Protein AF-A0A182YHD6-F1 (afdb_monomer_lite)

pLDDT: mean 73.39, std 12.32, range [51.72, 91.38]

Radius of gyration: 19.88 Å; chains: 1; bounding box: 38×27×54 Å

Secondary structure (DSSP, 8-state):
-HHHHHHHHHHH---TTS--SS--HHHHHHHHHHHHHHHHHHHHHHHHHHHHHHHHH-PPTTSPPP-HHHH--

Organism: Anopheles stephensi (NCBI:txid30069)

Structure (mmCIF, N/CA/C/O backbone):
data_AF-A0A182YHD6-F1
#
_entry.id   AF-A0A182YHD6-F1
#
loop_
_atom_site.group_PDB
_atom_site.id
_atom_site.type_symbol
_atom_site.label_atom_id
_atom_site.label_alt_id
_atom_site.label_comp_id
_atom_site.label_asym_id
_atom_site.label_entity_id
_atom_site.label_seq_id
_atom_site.pdbx_PDB_ins_code
_atom_site.Cartn_x
_atom_site.Cartn_y
_atom_site.Cartn_z
_atom_site.occupancy
_atom_site.B_iso_or_equiv
_atom_site.auth_seq_id
_atom_site.auth_comp_id
_atom_site.auth_asym_id
_atom_site.auth_atom_id
_atom_site.pdbx_PDB_model_num
ATOM 1 N N . LEU A 1 1 ? 1.344 -15.000 4.277 1.00 52.75 1 LEU A N 1
ATOM 2 C CA . LEU A 1 1 ? 0.751 -15.921 5.280 1.00 52.75 1 LEU A CA 1
ATOM 3 C C . LEU A 1 1 ? 1.377 -15.746 6.663 1.00 52.75 1 LEU A C 1
ATOM 5 O O . LEU A 1 1 ? 0.643 -15.393 7.570 1.00 52.75 1 LEU A O 1
ATOM 9 N N . ILE A 1 2 ? 2.704 -15.857 6.819 1.00 55.66 2 ILE A N 1
ATOM 10 C CA . ILE A 1 2 ? 3.391 -15.653 8.116 1.00 55.66 2 ILE A CA 1
ATOM 11 C C . ILE A 1 2 ? 3.146 -14.249 8.694 1.00 55.66 2 ILE A C 1
ATOM 13 O O . ILE A 1 2 ? 2.802 -14.124 9.862 1.00 55.66 2 ILE A O 1
ATOM 17 N N . VAL A 1 3 ? 3.211 -13.204 7.861 1.00 57.34 3 VAL A N 1
ATOM 18 C CA . VAL A 1 3 ? 2.931 -11.823 8.294 1.00 57.34 3 VAL A CA 1
ATOM 19 C C . VAL A 1 3 ? 1.479 -11.654 8.744 1.00 57.34 3 VAL A C 1
ATOM 21 O O . VAL A 1 3 ? 1.244 -11.007 9.746 1.00 57.34 3 VAL A O 1
ATOM 24 N N . PHE A 1 4 ? 0.501 -12.274 8.074 1.00 51.72 4 PHE A N 1
ATOM 25 C CA . PHE A 1 4 ? -0.913 -12.154 8.455 1.00 51.72 4 PHE A CA 1
ATOM 26 C C . PHE A 1 4 ? -1.209 -12.879 9.775 1.00 51.72 4 PHE A C 1
ATOM 28 O O . PHE A 1 4 ? -1.933 -12.350 10.611 1.00 51.72 4 PHE A O 1
ATOM 35 N N . THR A 1 5 ? -0.598 -14.047 10.005 1.00 64.88 5 THR A N 1
ATOM 36 C CA . THR A 1 5 ? -0.716 -14.771 11.279 1.00 64.88 5 THR A CA 1
ATOM 37 C C . THR A 1 5 ? 0.000 -14.039 12.414 1.00 64.88 5 THR A C 1
ATOM 39 O O . THR A 1 5 ? -0.596 -13.851 13.469 1.00 64.88 5 THR A O 1
ATOM 42 N N . ALA A 1 6 ? 1.228 -13.555 12.198 1.00 62.78 6 ALA A N 1
ATOM 43 C CA . ALA A 1 6 ? 1.989 -12.805 13.202 1.00 62.78 6 ALA A CA 1
ATOM 44 C C . ALA A 1 6 ? 1.287 -11.492 13.577 1.00 62.78 6 ALA A C 1
ATOM 46 O O . ALA A 1 6 ? 1.108 -11.176 14.745 1.00 62.78 6 ALA A O 1
ATOM 47 N N . LEU A 1 7 ? 0.768 -10.782 12.579 1.00 60.66 7 LEU A N 1
ATOM 48 C CA . LEU A 1 7 ? 0.061 -9.519 12.747 1.00 60.66 7 LEU A CA 1
ATOM 49 C C . LEU A 1 7 ? -1.345 -9.692 13.349 1.00 60.66 7 LEU A C 1
ATOM 51 O O . LEU A 1 7 ? -1.881 -8.738 13.913 1.00 60.66 7 LEU A O 1
ATOM 55 N N . ARG A 1 8 ? -1.938 -10.889 13.233 1.00 69.06 8 ARG A N 1
ATOM 56 C CA . ARG A 1 8 ? -3.179 -11.288 13.916 1.00 69.06 8 ARG A CA 1
ATOM 57 C C . ARG A 1 8 ? -2.926 -11.686 15.370 1.00 69.06 8 ARG A C 1
ATOM 59 O O . ARG A 1 8 ? -3.791 -11.439 16.199 1.00 69.06 8 ARG A O 1
ATOM 66 N N . LEU A 1 9 ? -1.761 -12.254 15.684 1.00 61.25 9 LEU A N 1
ATOM 67 C CA . LEU A 1 9 ? -1.358 -12.558 17.060 1.00 61.25 9 LEU A CA 1
ATOM 68 C C . LEU A 1 9 ? -0.935 -11.286 17.818 1.00 61.25 9 LEU A C 1
ATOM 70 O O . LEU A 1 9 ? -1.409 -11.073 18.929 1.00 61.25 9 LEU A O 1
ATOM 74 N N . GLU A 1 10 ? -0.206 -10.369 17.178 1.00 66.31 10 GLU A N 1
ATOM 75 C CA . GLU A 1 10 ? 0.173 -9.063 17.753 1.00 66.31 10 GLU A CA 1
ATOM 76 C C . GLU A 1 10 ? -1.051 -8.168 18.051 1.00 66.31 10 GLU A C 1
ATOM 78 O O . GLU A 1 10 ? -1.084 -7.421 19.024 1.00 66.31 10 GLU A O 1
ATOM 83 N N . VAL A 1 11 ? -2.109 -8.260 17.232 1.00 63.75 11 VAL A N 1
ATOM 84 C CA . VAL A 1 11 ? -3.374 -7.535 17.467 1.00 63.75 11 VAL A CA 1
ATOM 85 C C . VAL A 1 11 ? -4.127 -8.064 18.696 1.00 63.75 11 VAL A C 1
ATOM 87 O O . VAL A 1 11 ? -4.882 -7.310 19.313 1.00 63.75 11 VAL A O 1
ATOM 90 N N . LEU A 1 12 ? -3.917 -9.325 19.086 1.00 62.97 12 LEU A N 1
ATOM 91 C CA . LEU A 1 12 ? -4.549 -9.912 20.271 1.00 62.97 12 LEU A CA 1
ATOM 92 C C . LEU A 1 12 ? -3.765 -9.646 21.565 1.00 62.97 12 LEU A C 1
ATOM 94 O O . LEU A 1 12 ? -4.355 -9.720 22.643 1.00 62.97 12 LEU A O 1
ATOM 98 N N . GLU A 1 13 ? -2.491 -9.257 21.476 1.00 62.91 13 GLU A N 1
ATOM 99 C CA . GLU A 1 13 ? -1.612 -8.994 22.625 1.00 62.91 13 GLU A CA 1
ATOM 100 C C . GLU A 1 13 ? -1.499 -7.495 22.961 1.00 62.91 13 GLU A C 1
ATOM 102 O O . GLU A 1 13 ? -0.458 -6.966 23.342 1.00 62.91 13 GLU A O 1
ATOM 107 N N . SER A 1 14 ? -2.610 -6.766 22.848 1.00 55.22 14 SER A N 1
ATOM 108 C CA . SER A 1 14 ? -2.676 -5.409 23.390 1.00 55.22 14 SER A CA 1
ATOM 109 C C . SER A 1 14 ? -2.751 -5.467 24.925 1.00 55.22 14 SER A C 1
ATOM 111 O O . SER A 1 14 ? -3.627 -6.164 25.451 1.00 55.22 14 SER A O 1
ATOM 113 N N . PRO A 1 15 ? -1.927 -4.709 25.683 1.00 53.66 15 PRO A N 1
ATOM 114 C CA . PRO A 1 15 ? -2.109 -4.515 27.120 1.00 53.66 15 PRO A CA 1
ATOM 115 C C . PRO A 1 15 ? -3.411 -3.735 27.372 1.00 53.66 15 PRO A C 1
ATOM 117 O O . PRO A 1 15 ? -3.443 -2.519 27.582 1.00 53.66 15 PRO A O 1
ATOM 120 N N . LYS A 1 16 ? -4.517 -4.483 27.369 1.00 56.22 16 LYS A N 1
ATOM 121 C CA . LYS A 1 16 ? -5.921 -4.080 27.545 1.00 56.22 16 LYS A CA 1
ATOM 122 C C . LYS A 1 16 ? -6.214 -3.453 28.921 1.00 56.22 16 LYS A C 1
ATOM 124 O O . LYS A 1 16 ? -7.364 -3.163 29.234 1.00 56.22 16 LYS A O 1
ATOM 129 N N . SER A 1 17 ? -5.192 -3.221 29.745 1.00 55.56 17 SER A N 1
ATOM 130 C CA . SER A 1 17 ? -5.305 -2.753 31.128 1.00 55.56 17 SER A CA 1
ATOM 131 C C . SER A 1 17 ? -5.097 -1.246 31.326 1.00 55.56 17 SER A C 1
ATOM 133 O O . SER A 1 17 ? -5.486 -0.745 32.376 1.00 55.56 17 SER A O 1
ATOM 135 N N . ARG A 1 18 ? -4.553 -0.483 30.356 1.00 57.31 18 ARG A N 1
ATOM 136 C CA . ARG A 1 18 ? -4.307 0.974 30.545 1.00 57.31 18 ARG A CA 1
ATOM 137 C C . ARG A 1 18 ? -5.199 1.938 29.756 1.00 57.31 18 ARG A C 1
ATOM 139 O O . ARG A 1 18 ? -5.318 3.085 30.165 1.00 57.31 18 ARG A O 1
ATOM 146 N N . GLN A 1 19 ? -5.870 1.513 28.684 1.00 55.84 19 GLN A N 1
ATOM 147 C CA . GLN A 1 19 ? -6.673 2.417 27.830 1.00 55.84 19 GLN A CA 1
ATOM 148 C C . GLN A 1 19 ? -8.192 2.183 27.913 1.00 55.84 19 GLN A C 1
ATOM 150 O O . GLN A 1 19 ? -8.948 2.416 26.971 1.00 55.84 19 GLN A O 1
ATOM 155 N N . ALA A 1 20 ? -8.673 1.714 29.063 1.00 54.16 20 ALA A N 1
ATOM 156 C CA . ALA A 1 20 ? -10.099 1.521 29.324 1.00 54.16 20 ALA A CA 1
ATOM 157 C C . ALA A 1 20 ? -10.772 2.736 29.992 1.00 54.16 20 ALA A C 1
ATOM 159 O O . ALA A 1 20 ? -11.768 2.572 30.689 1.00 54.16 20 ALA A O 1
ATOM 160 N N . LYS A 1 21 ? -10.272 3.958 29.779 1.00 54.94 21 LYS A N 1
ATOM 161 C CA . LYS A 1 21 ? -10.975 5.177 30.197 1.00 54.94 21 LYS A CA 1
ATOM 162 C C . LYS A 1 21 ? -11.464 5.913 28.946 1.00 54.94 21 LYS A C 1
ATOM 164 O O . LYS A 1 21 ? -10.667 6.498 28.233 1.00 54.94 21 LYS A O 1
ATOM 169 N N . MET A 1 22 ? -12.782 5.876 28.718 1.00 57.00 22 MET A N 1
ATOM 170 C CA . MET A 1 22 ? -13.552 6.777 27.833 1.00 57.00 22 MET A CA 1
ATOM 171 C C . MET A 1 22 ? -13.697 6.435 26.334 1.00 57.00 22 MET A C 1
ATOM 173 O O . MET A 1 22 ? -13.755 7.342 25.512 1.00 57.00 22 MET A O 1
ATOM 177 N N . LEU A 1 23 ? -13.875 5.166 25.947 1.00 60.88 23 LEU A N 1
ATOM 178 C CA . LEU A 1 23 ? -14.405 4.847 24.606 1.00 60.88 23 LEU A CA 1
ATOM 179 C C . LEU A 1 23 ? -15.671 3.994 24.717 1.00 60.88 23 LEU A C 1
ATOM 181 O O . LEU A 1 23 ? -15.628 2.902 25.287 1.00 60.88 23 LEU A O 1
ATOM 185 N N . SER A 1 24 ? -16.779 4.504 24.163 1.00 69.69 24 SER A N 1
ATOM 186 C CA . SER A 1 24 ? -18.041 3.768 24.024 1.00 69.69 24 SER A CA 1
ATOM 187 C C . SER A 1 24 ? -17.793 2.454 23.267 1.00 69.69 24 SER A C 1
ATOM 189 O O . SER A 1 24 ? -17.043 2.462 22.284 1.00 69.69 24 SER A O 1
ATOM 191 N N . PRO A 1 25 ? -18.385 1.323 23.694 1.00 69.81 25 PRO A N 1
ATOM 192 C CA . PRO A 1 25 ? -18.132 0.007 23.104 1.00 69.81 25 PRO A CA 1
ATOM 193 C C . PRO A 1 25 ? -18.331 -0.023 21.580 1.00 69.81 25 PRO A C 1
ATOM 195 O O . PRO A 1 25 ? -17.521 -0.625 20.880 1.00 69.81 25 PRO A O 1
ATOM 198 N N . GLY A 1 26 ? -19.305 0.727 21.049 1.00 73.31 26 GLY A N 1
ATOM 199 C CA . GLY A 1 26 ? -19.540 0.813 19.602 1.00 73.31 26 GLY A CA 1
ATOM 200 C C . GLY A 1 26 ? -18.454 1.561 18.814 1.00 73.31 26 GLY A C 1
ATOM 201 O O . GLY A 1 26 ? -18.295 1.334 17.618 1.00 73.31 26 GLY A O 1
ATOM 202 N N . VAL A 1 27 ? -17.672 2.437 19.455 1.00 76.56 27 VAL A N 1
ATOM 203 C CA . VAL A 1 27 ? -16.561 3.156 18.801 1.00 76.56 27 VAL A CA 1
ATOM 204 C C . VAL A 1 27 ? -15.337 2.249 18.658 1.00 76.56 27 VAL A C 1
ATOM 206 O O . VAL A 1 27 ? -14.658 2.295 17.635 1.00 76.56 27 VAL A O 1
ATOM 209 N N . LYS A 1 28 ? -15.082 1.374 19.639 1.00 75.19 28 LYS A N 1
ATOM 210 C CA . LYS A 1 28 ? -13.962 0.418 19.582 1.00 75.19 28 LYS A CA 1
ATOM 211 C C . LYS A 1 28 ? -14.117 -0.587 18.444 1.00 75.19 28 LYS A C 1
ATOM 213 O O . LYS A 1 28 ? -13.145 -0.866 17.751 1.00 75.19 28 LYS A O 1
ATOM 218 N N . GLU A 1 29 ? -15.330 -1.090 18.240 1.00 82.69 29 GLU A N 1
ATOM 219 C CA . GLU A 1 29 ? -15.629 -2.049 17.174 1.00 82.69 29 GLU A CA 1
ATOM 220 C 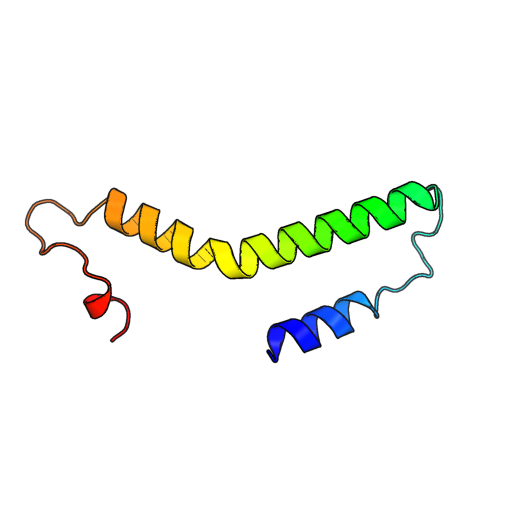C . GLU A 1 29 ? -15.398 -1.439 15.786 1.00 82.69 29 GLU A C 1
ATOM 222 O O . GLU A 1 29 ? -14.678 -2.002 14.963 1.00 82.69 29 GLU A O 1
ATOM 227 N N . ARG A 1 30 ? -15.905 -0.221 15.560 1.00 82.94 30 ARG A N 1
ATOM 228 C CA . ARG A 1 30 ? -15.722 0.501 14.292 1.00 82.94 30 ARG A CA 1
ATOM 229 C C . ARG A 1 30 ? -14.252 0.799 13.998 1.00 82.94 30 ARG A C 1
ATOM 231 O O . ARG A 1 30 ? -13.817 0.626 12.864 1.00 82.94 30 ARG A O 1
ATOM 238 N N . ILE A 1 31 ? -13.481 1.214 15.006 1.00 86.56 31 ILE A N 1
ATOM 239 C CA . ILE A 1 31 ? -12.040 1.468 14.850 1.00 86.56 31 ILE A CA 1
ATOM 240 C C . ILE A 1 31 ? -11.294 0.176 14.504 1.00 86.56 31 ILE A C 1
ATOM 242 O O . ILE A 1 31 ? -10.415 0.216 13.647 1.00 86.56 31 ILE A O 1
ATOM 246 N N . GLY A 1 32 ? -11.658 -0.956 15.116 1.00 85.19 32 GLY A N 1
ATOM 247 C CA . GLY A 1 32 ? -11.078 -2.262 14.792 1.00 85.19 32 GLY A CA 1
ATOM 248 C C . GLY A 1 32 ? -11.264 -2.630 13.319 1.00 85.19 32 GLY A C 1
ATOM 249 O O . GLY A 1 32 ? -10.284 -2.911 12.631 1.00 85.19 32 GLY A O 1
ATOM 250 N N . VAL A 1 33 ? -12.496 -2.518 12.813 1.00 88.69 33 VAL A N 1
ATOM 251 C CA . VAL A 1 33 ? -12.819 -2.802 11.403 1.00 88.69 33 VAL A CA 1
ATOM 252 C C . VAL A 1 33 ? -12.038 -1.890 10.455 1.00 88.69 33 VAL A C 1
ATOM 254 O O . VAL A 1 33 ? -11.429 -2.363 9.497 1.00 88.69 33 VAL A O 1
ATOM 257 N N . VAL A 1 34 ? -11.999 -0.582 10.731 1.00 90.19 34 VAL A N 1
ATOM 258 C CA . VAL A 1 34 ? -11.240 0.369 9.902 1.00 90.19 34 VAL A CA 1
ATOM 259 C C . VAL A 1 34 ? -9.751 0.022 9.901 1.00 90.19 34 VAL A C 1
ATOM 261 O O . VAL A 1 34 ? -9.127 0.019 8.840 1.00 90.19 34 VAL A O 1
ATOM 264 N N . PHE A 1 35 ? -9.180 -0.328 11.055 1.00 88.81 35 PHE A N 1
ATOM 265 C CA . PHE A 1 35 ? -7.773 -0.717 11.151 1.00 88.81 35 PHE A CA 1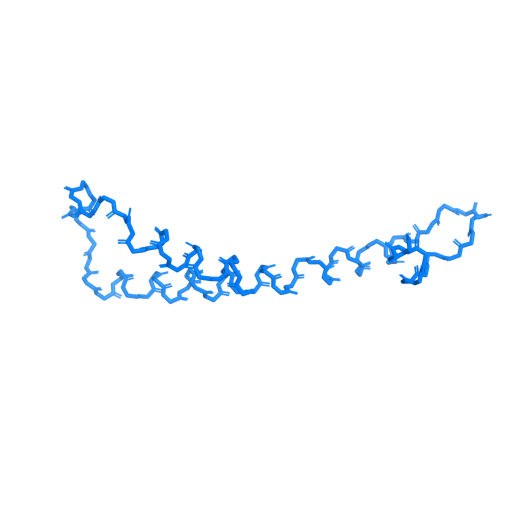
ATOM 266 C C . PHE A 1 35 ? -7.444 -1.956 10.315 1.00 88.81 35 PHE A C 1
ATOM 268 O O . PHE A 1 35 ? -6.407 -1.982 9.650 1.00 88.81 35 PHE A O 1
ATOM 275 N N . GLU A 1 36 ? -8.307 -2.970 10.321 1.00 85.69 36 GLU A N 1
ATOM 276 C CA . GLU A 1 36 ? -8.111 -4.186 9.525 1.00 85.69 36 GLU A CA 1
ATOM 277 C C . GLU A 1 36 ? -8.205 -3.918 8.020 1.00 85.69 36 GLU A C 1
ATOM 279 O O . GLU A 1 36 ? -7.367 -4.402 7.248 1.00 85.69 36 GLU A O 1
ATOM 284 N N . VAL A 1 37 ? -9.169 -3.094 7.602 1.00 91.38 37 VAL A N 1
ATOM 285 C CA . VAL A 1 37 ? -9.328 -2.691 6.197 1.00 91.38 37 VAL A CA 1
ATOM 286 C C . VAL A 1 37 ? -8.107 -1.906 5.726 1.00 91.38 37 VAL A C 1
ATOM 288 O O . VAL A 1 37 ? -7.539 -2.223 4.678 1.00 91.38 37 VAL A O 1
ATOM 291 N N . VAL A 1 38 ? -7.651 -0.929 6.513 1.00 91.12 38 VAL A N 1
ATOM 292 C CA . VAL A 1 38 ? -6.463 -0.122 6.197 1.00 91.12 38 VAL A CA 1
ATOM 293 C C . VAL A 1 38 ? -5.223 -1.010 6.113 1.00 91.12 38 VAL A C 1
ATOM 295 O O . VAL A 1 38 ? -4.502 -0.965 5.118 1.00 91.12 38 VAL A O 1
ATOM 298 N N . LYS A 1 39 ? -5.000 -1.873 7.108 1.00 87.25 39 LYS A N 1
ATOM 299 C CA . LYS A 1 39 ? -3.870 -2.813 7.145 1.00 87.25 39 LYS A CA 1
ATOM 300 C C . LYS A 1 39 ? -3.841 -3.717 5.908 1.00 87.25 39 LYS A C 1
ATOM 302 O O . LYS A 1 39 ? -2.786 -3.880 5.298 1.00 87.25 39 LYS A O 1
ATOM 307 N N . THR A 1 40 ? -4.991 -4.252 5.505 1.00 88.56 40 THR A N 1
ATOM 308 C CA . THR A 1 40 ? -5.101 -5.110 4.314 1.00 88.56 40 THR A CA 1
ATOM 309 C C . THR A 1 40 ? -4.852 -4.318 3.030 1.00 88.56 40 THR A C 1
ATOM 311 O O . THR A 1 40 ? -4.088 -4.756 2.171 1.00 88.56 40 THR A O 1
ATOM 314 N N . SER A 1 41 ? -5.425 -3.119 2.929 1.00 90.00 41 SER A N 1
ATOM 315 C CA . SER A 1 41 ? -5.288 -2.250 1.756 1.00 90.00 41 SER A CA 1
ATOM 316 C C . SER A 1 41 ? -3.847 -1.794 1.550 1.00 90.00 41 SER A C 1
ATOM 318 O O . SER A 1 41 ? -3.352 -1.826 0.429 1.00 90.00 41 SER A O 1
ATOM 320 N N . PHE A 1 42 ? -3.135 -1.437 2.621 1.00 90.12 42 PHE A N 1
ATOM 321 C CA . PHE A 1 42 ? -1.711 -1.112 2.538 1.00 90.12 42 PHE A CA 1
ATOM 322 C C . PHE A 1 42 ? -0.869 -2.337 2.175 1.00 90.12 42 PHE A C 1
ATOM 324 O O . PHE A 1 42 ? 0.006 -2.230 1.322 1.00 90.12 42 PHE A O 1
ATOM 331 N N . HIS A 1 43 ? -1.140 -3.509 2.756 1.00 86.56 43 HIS A N 1
ATOM 332 C CA . HIS A 1 43 ? -0.347 -4.710 2.476 1.00 86.56 43 HIS A CA 1
ATOM 333 C C . HIS A 1 43 ? -0.412 -5.135 1.001 1.00 86.56 43 HIS A C 1
ATOM 335 O O . HIS A 1 43 ? 0.609 -5.498 0.424 1.00 86.56 43 HIS A O 1
ATOM 341 N N . TRP A 1 44 ? -1.593 -5.048 0.384 1.00 86.31 44 TRP A N 1
ATOM 342 C CA . TRP A 1 44 ? -1.784 -5.416 -1.022 1.00 86.31 44 TRP A CA 1
ATOM 343 C C . TRP A 1 44 ? -1.578 -4.251 -1.995 1.00 86.31 44 TRP A C 1
ATOM 345 O O . TRP A 1 44 ? -1.167 -4.474 -3.127 1.00 86.31 44 TRP A O 1
ATOM 355 N N . GLY A 1 45 ? -1.851 -3.014 -1.577 1.00 89.12 45 GLY A N 1
ATOM 356 C CA . GLY A 1 45 ? -1.855 -1.837 -2.448 1.00 89.12 45 GLY A CA 1
ATOM 357 C C . GLY A 1 45 ? -0.549 -1.044 -2.468 1.00 89.12 45 GLY A C 1
ATOM 358 O O . GLY A 1 45 ? -0.306 -0.318 -3.433 1.00 89.12 45 GLY A O 1
ATOM 359 N N . PHE A 1 46 ? 0.318 -1.185 -1.461 1.00 88.75 46 PHE A N 1
ATOM 360 C CA . PHE A 1 46 ? 1.541 -0.383 -1.363 1.00 88.75 46 PHE A CA 1
ATOM 361 C C . PHE A 1 46 ? 2.512 -0.642 -2.523 1.00 88.75 46 PHE A C 1
ATOM 363 O O . PHE A 1 46 ? 2.882 0.292 -3.234 1.00 88.75 46 PHE A O 1
ATOM 370 N N . ILE A 1 47 ? 2.870 -1.908 -2.762 1.00 89.06 47 ILE A N 1
ATOM 371 C CA . ILE A 1 47 ? 3.802 -2.291 -3.835 1.00 89.06 47 ILE A CA 1
ATOM 372 C C . ILE A 1 47 ? 3.240 -1.926 -5.225 1.00 89.06 47 ILE A C 1
ATOM 374 O O . ILE A 1 47 ? 3.946 -1.242 -5.968 1.00 89.06 47 ILE A O 1
ATOM 378 N N . PRO A 1 48 ? 1.983 -2.268 -5.590 1.00 87.75 48 PRO A N 1
ATOM 379 C CA . PRO A 1 48 ? 1.415 -1.862 -6.879 1.00 87.75 48 PRO A CA 1
ATOM 380 C C . PRO A 1 48 ? 1.399 -0.346 -7.100 1.00 87.75 48 PRO A C 1
ATOM 382 O O . PRO A 1 48 ? 1.703 0.121 -8.197 1.00 87.75 48 PRO A O 1
ATOM 385 N N . THR A 1 49 ? 1.086 0.432 -6.060 1.00 87.69 49 THR A N 1
ATOM 386 C CA . THR A 1 49 ? 1.031 1.899 -6.159 1.00 87.69 49 THR A CA 1
ATOM 387 C C . THR A 1 49 ? 2.418 2.496 -6.382 1.00 87.69 49 THR A C 1
ATOM 389 O O . THR A 1 49 ? 2.582 3.371 -7.235 1.00 87.69 49 THR A O 1
ATOM 392 N N . LEU A 1 50 ? 3.432 2.010 -5.659 1.00 87.31 50 LEU A N 1
ATOM 393 C CA . LEU A 1 50 ? 4.814 2.451 -5.853 1.00 87.31 50 LEU A CA 1
ATOM 394 C C . LEU A 1 50 ? 5.338 2.109 -7.246 1.00 87.31 50 LEU A C 1
ATOM 396 O O . LEU A 1 50 ? 5.975 2.950 -7.878 1.00 87.31 50 LEU A O 1
ATOM 400 N N . LEU A 1 51 ? 5.033 0.910 -7.743 1.00 85.94 51 LEU A N 1
ATOM 401 C CA . LEU A 1 51 ? 5.394 0.510 -9.100 1.00 85.94 51 LEU A CA 1
ATOM 402 C C . LEU A 1 51 ? 4.757 1.445 -10.127 1.00 85.94 51 LEU A C 1
ATOM 404 O O . LEU A 1 51 ? 5.457 1.980 -10.983 1.00 85.94 51 LEU A O 1
ATOM 408 N N . TYR A 1 52 ? 3.456 1.712 -10.004 1.00 85.25 52 TYR A N 1
ATOM 409 C CA . TYR A 1 52 ? 2.755 2.632 -10.897 1.00 85.25 52 TYR A CA 1
ATOM 410 C C . TYR A 1 52 ? 3.389 4.030 -10.916 1.00 85.25 52 TYR A C 1
ATOM 412 O O . TYR A 1 52 ? 3.617 4.590 -11.987 1.00 85.25 52 TYR A O 1
ATOM 420 N N . LEU A 1 53 ? 3.725 4.585 -9.748 1.00 86.69 53 LEU A N 1
ATOM 421 C CA . LEU A 1 53 ? 4.415 5.875 -9.643 1.00 86.69 53 LEU A CA 1
ATOM 422 C C . LEU A 1 53 ? 5.815 5.837 -10.274 1.00 86.69 53 LEU A C 1
ATOM 424 O O . LEU A 1 53 ? 6.179 6.776 -10.983 1.00 86.69 53 LEU A O 1
ATOM 428 N N . GLY A 1 54 ? 6.574 4.760 -10.055 1.00 83.19 54 GLY A N 1
ATOM 429 C CA . GLY A 1 54 ? 7.904 4.561 -10.634 1.00 83.19 54 GLY A CA 1
ATOM 430 C C . GLY A 1 54 ? 7.880 4.516 -12.163 1.00 83.19 54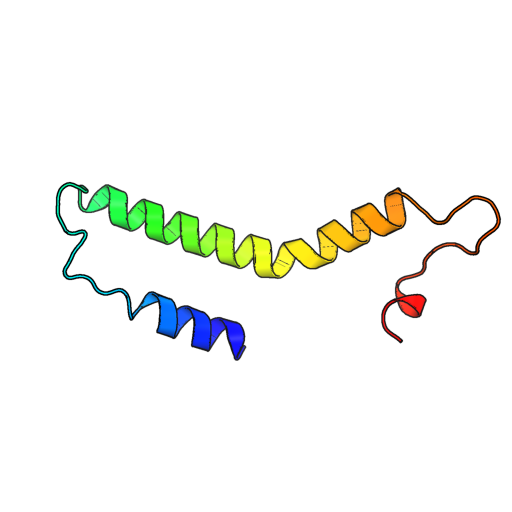 GLY A C 1
ATOM 431 O O . GLY A 1 54 ? 8.621 5.254 -12.810 1.00 83.19 54 GLY A O 1
ATOM 432 N N . PHE A 1 55 ? 6.974 3.730 -12.751 1.00 80.38 55 PHE A N 1
ATOM 433 C CA . PHE A 1 55 ? 6.809 3.670 -14.208 1.00 80.38 55 PHE A CA 1
ATOM 434 C C . PHE A 1 55 ? 6.241 4.969 -14.787 1.00 80.38 55 PHE A C 1
ATOM 436 O O . PHE A 1 55 ? 6.660 5.382 -15.865 1.00 80.38 55 PHE A O 1
ATOM 443 N N . ARG A 1 56 ? 5.321 5.642 -14.078 1.00 78.69 56 ARG A N 1
ATOM 444 C CA . ARG A 1 56 ? 4.733 6.911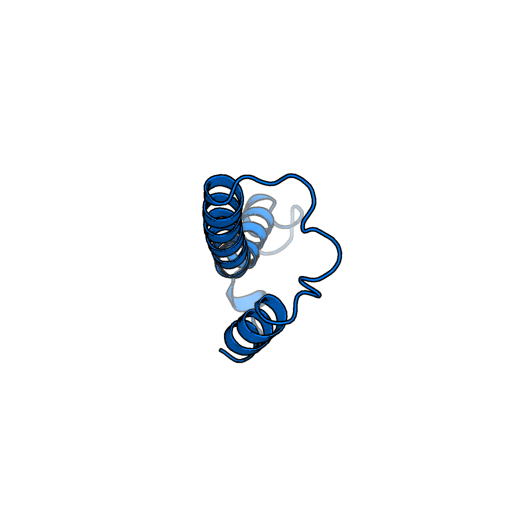 -14.533 1.00 78.69 56 ARG A CA 1
ATOM 445 C C . ARG A 1 56 ? 5.742 8.058 -14.540 1.00 78.69 56 ARG A C 1
ATOM 447 O O . ARG A 1 56 ? 5.673 8.899 -15.430 1.00 78.69 56 ARG A O 1
ATOM 454 N N . LYS A 1 57 ? 6.648 8.117 -13.557 1.00 81.19 57 LYS A N 1
ATOM 455 C CA . LYS A 1 57 ? 7.762 9.076 -13.570 1.00 81.19 57 LYS A CA 1
ATOM 456 C C . LYS A 1 57 ? 8.732 8.769 -14.718 1.00 81.19 57 LYS A C 1
ATOM 458 O O . LYS A 1 57 ? 9.275 9.699 -15.300 1.00 81.19 57 LYS A O 1
ATOM 463 N N . GLY A 1 58 ? 8.874 7.490 -15.066 1.00 73.44 58 GLY A N 1
ATOM 464 C CA . GLY A 1 58 ? 9.743 7.038 -16.143 1.00 73.44 58 GLY A CA 1
ATOM 465 C C . GLY A 1 58 ? 11.222 7.147 -15.777 1.00 73.44 58 GLY A C 1
ATOM 466 O O . GLY A 1 58 ? 11.595 7.643 -14.711 1.00 73.44 58 GLY A O 1
ATOM 467 N N . SER A 1 59 ? 12.070 6.629 -16.655 1.00 70.94 59 SER A N 1
ATOM 468 C CA . SER A 1 59 ? 13.518 6.801 -16.590 1.00 70.94 59 SER A CA 1
ATOM 469 C C . SER A 1 59 ? 13.930 8.158 -17.172 1.00 70.94 59 SER A C 1
ATOM 471 O O . SER A 1 59 ? 13.193 8.769 -17.946 1.00 70.94 59 SER A O 1
ATOM 473 N N . GLU A 1 60 ? 15.114 8.637 -16.787 1.00 71.44 60 GLU A N 1
ATOM 474 C CA . GLU A 1 60 ? 15.702 9.858 -17.346 1.00 71.44 60 GLU A CA 1
ATOM 475 C C . GLU A 1 60 ? 15.788 9.785 -18.887 1.00 71.44 60 GLU A C 1
ATOM 477 O O . GLU A 1 60 ? 15.985 8.694 -19.444 1.00 71.44 60 GLU A O 1
ATOM 482 N N . PRO A 1 61 ? 15.665 10.924 -19.598 1.00 70.19 61 PRO A N 1
ATOM 483 C CA . PRO A 1 61 ? 15.714 10.952 -21.055 1.00 70.19 61 PRO A CA 1
ATOM 484 C C . PRO A 1 61 ? 17.014 10.321 -21.573 1.00 70.19 61 PRO A C 1
ATOM 486 O O . PRO A 1 61 ? 18.107 10.791 -21.268 1.00 70.19 61 PRO A O 1
ATOM 489 N N . GLY A 1 62 ? 16.895 9.252 -22.363 1.00 73.12 62 GLY A N 1
ATOM 490 C CA . GLY A 1 62 ? 18.037 8.516 -22.920 1.00 73.12 62 GLY A CA 1
ATOM 491 C C . GLY A 1 62 ? 18.300 7.144 -22.292 1.00 73.12 62 GLY A C 1
ATOM 492 O O . GLY A 1 62 ? 19.170 6.427 -22.783 1.00 73.12 62 GLY A O 1
ATOM 493 N N . MET A 1 63 ? 17.546 6.736 -21.264 1.00 72.19 63 MET A N 1
ATOM 494 C CA . MET A 1 63 ? 17.608 5.374 -20.718 1.00 72.19 63 MET A CA 1
ATOM 495 C C . MET A 1 63 ? 16.453 4.485 -21.213 1.00 72.19 63 MET A C 1
ATOM 497 O O . MET A 1 63 ? 15.357 4.991 -21.471 1.00 72.19 63 MET A O 1
ATOM 501 N N . PRO A 1 64 ? 16.656 3.154 -21.319 1.00 72.62 64 PRO A N 1
ATOM 502 C CA . PRO A 1 64 ? 15.598 2.219 -21.691 1.00 72.62 64 PRO A CA 1
ATOM 503 C C . PRO A 1 64 ? 14.386 2.334 -20.756 1.00 72.62 64 PRO A C 1
ATOM 505 O O . PRO A 1 64 ? 14.554 2.646 -19.571 1.00 72.62 64 PRO A O 1
ATOM 508 N N . PRO A 1 65 ? 13.165 2.072 -21.251 1.00 71.62 65 PRO A N 1
ATOM 509 C CA . PRO A 1 65 ? 11.974 2.113 -20.419 1.00 71.62 65 PRO A CA 1
ATOM 510 C C . PRO A 1 65 ? 12.084 1.089 -19.288 1.00 71.62 65 PRO A C 1
ATOM 512 O O . PRO A 1 65 ? 12.469 -0.066 -19.496 1.00 71.62 65 PRO A O 1
ATOM 515 N N . LEU A 1 66 ? 11.726 1.518 -18.077 1.00 70.88 66 LEU A N 1
ATOM 516 C CA . LEU A 1 66 ? 11.587 0.619 -16.939 1.00 70.88 66 LEU A CA 1
ATOM 517 C C .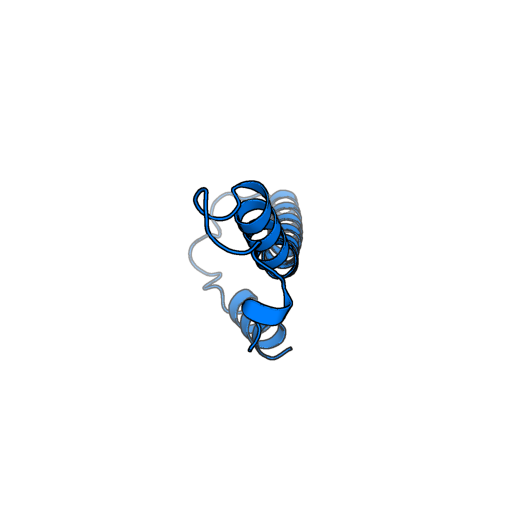 LEU A 1 66 ? 10.558 -0.461 -17.314 1.00 70.88 66 LEU A C 1
ATOM 519 O O . LEU A 1 66 ? 9.426 -0.150 -17.679 1.00 70.88 66 LEU A O 1
ATOM 523 N N . SER A 1 67 ? 10.954 -1.730 -17.212 1.00 71.94 67 SER A N 1
ATOM 524 C CA . SER A 1 67 ? 10.097 -2.901 -17.424 1.00 71.94 67 SER A CA 1
ATOM 525 C C . SER A 1 67 ? 9.978 -3.682 -16.120 1.00 71.94 67 SER A C 1
ATOM 527 O O . SER A 1 67 ? 10.951 -3.792 -15.376 1.00 71.94 67 SER A O 1
ATOM 529 N N . ILE A 1 68 ? 8.803 -4.261 -15.856 1.00 71.12 68 ILE A N 1
ATOM 530 C CA . ILE A 1 68 ? 8.546 -5.104 -14.674 1.00 71.12 68 ILE A CA 1
ATOM 531 C C . ILE A 1 68 ? 9.548 -6.270 -14.604 1.00 71.12 68 ILE A C 1
ATOM 533 O O . ILE A 1 68 ? 9.974 -6.647 -13.517 1.00 71.12 68 ILE A O 1
ATOM 537 N N . ALA A 1 69 ? 9.992 -6.780 -15.757 1.00 69.38 69 ALA A N 1
A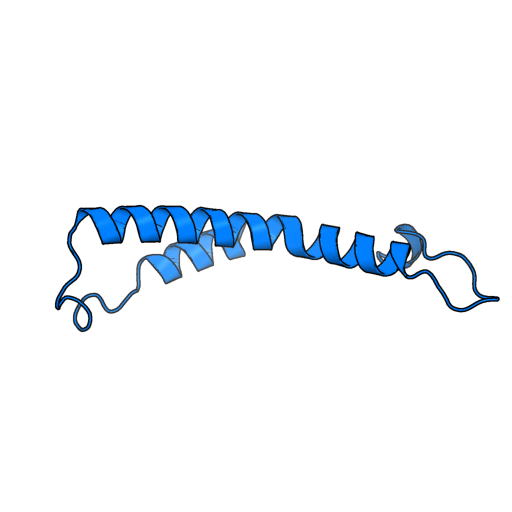TOM 538 C CA . ALA A 1 69 ? 10.996 -7.839 -15.842 1.00 69.38 69 ALA A CA 1
ATOM 539 C C . ALA A 1 69 ? 12.392 -7.408 -15.349 1.00 69.38 69 ALA A C 1
ATOM 541 O O . ALA A 1 69 ? 13.107 -8.229 -14.792 1.00 69.38 69 ALA A O 1
ATOM 542 N N . ASN A 1 70 ? 12.761 -6.128 -15.494 1.00 66.94 70 ASN A N 1
ATOM 543 C CA . ASN A 1 70 ? 14.054 -5.606 -15.027 1.00 66.94 70 ASN A CA 1
ATOM 544 C C . ASN A 1 70 ? 14.072 -5.341 -13.512 1.00 66.94 70 ASN A C 1
ATOM 546 O O . ASN A 1 70 ? 15.141 -5.161 -12.944 1.00 66.94 70 ASN A O 1
ATOM 550 N N . LEU A 1 71 ? 12.900 -5.247 -12.871 1.00 68.75 71 LEU A N 1
ATOM 551 C CA . LEU A 1 71 ? 12.772 -4.938 -11.441 1.00 68.75 71 LEU A CA 1
ATOM 552 C C . LEU A 1 71 ? 12.694 -6.191 -10.551 1.00 68.75 71 LEU A C 1
ATOM 554 O O . LEU A 1 71 ? 12.835 -6.078 -9.337 1.00 68.75 71 LEU A O 1
ATOM 558 N N . LEU A 1 72 ? 12.383 -7.352 -11.140 1.00 70.62 72 LEU A N 1
ATOM 559 C CA . LEU A 1 72 ? 12.084 -8.613 -10.444 1.00 70.62 72 LEU A CA 1
ATOM 560 C C . LEU A 1 72 ? 13.147 -9.707 -10.664 1.00 70.62 72 LEU A C 1
ATOM 562 O O . LEU A 1 72 ? 12.931 -10.841 -10.235 1.00 70.62 72 LEU A O 1
ATOM 566 N N . TRP A 1 73 ? 14.247 -9.377 -11.344 1.00 61.56 73 TRP A N 1
ATOM 567 C CA . TRP A 1 73 ? 15.413 -10.235 -11.563 1.00 61.56 73 TRP A CA 1
ATOM 568 C C . TRP A 1 73 ? 16.576 -9.759 -10.695 1.00 61.56 73 TRP A C 1
ATOM 570 O O . TRP A 1 73 ? 17.180 -10.609 -10.006 1.00 61.56 73 TRP A O 1
#

Foldseek 3Di:
DVCVVVVVVVVVPDPPPPPPPDDDPVRVVVVVVVVVVVVVCCVVPVVVVVVVVDQVVFDDPPDDTDDPVVVPD

Sequence (73 aa):
LIVFTALRLEVLESPKSRQAKMLSPGVKERIGVVFEVVKTSFHWGFIPTLLYLGFRKGSEPGMPPLSIANLLW

InterPro domains:
  IPR012621 Mitochondrial import receptor subunit TOM7 [PF08038] (28-72)